Protein AF-A0A3R9E8M7-F1 (afdb_monomer_lite)

InterPro domains:
  IPR000086 NUDIX hydrolase domain [PF00293] (7-50)
  IPR015797 NUDIX hydrolase-like domain superfamily [SSF55811] (5-50)

Organism: NCBI:txid285983

Sequence (56 aa):
MKEWHGAAAVCIDENNKVLMVKGQNSNAWTVPSGGIEEYETPKECCVREVDGRDRV

Foldseek 3Di:
DDDWAKEFDFDADPVRDTDWDQDPPDNDIDGQMDTADPPGDNVNRHVCSVVPPPVD

pLDDT: mean 90.17, std 11.03, range [49.28, 98.31]

Structure (mmCIF, N/CA/C/O backbone):
data_AF-A0A3R9E8M7-F1
#
_entry.id   AF-A0A3R9E8M7-F1
#
loop_
_atom_site.group_PDB
_atom_si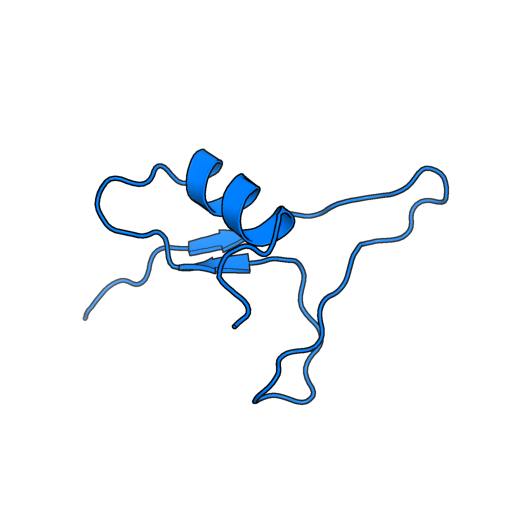te.id
_atom_site.type_symbol
_atom_site.label_atom_id
_atom_site.label_alt_id
_atom_site.label_comp_id
_atom_site.label_asym_id
_atom_site.label_entity_id
_atom_site.label_seq_id
_atom_site.pdbx_PDB_ins_code
_atom_site.Cartn_x
_atom_site.Cartn_y
_atom_site.Cartn_z
_ato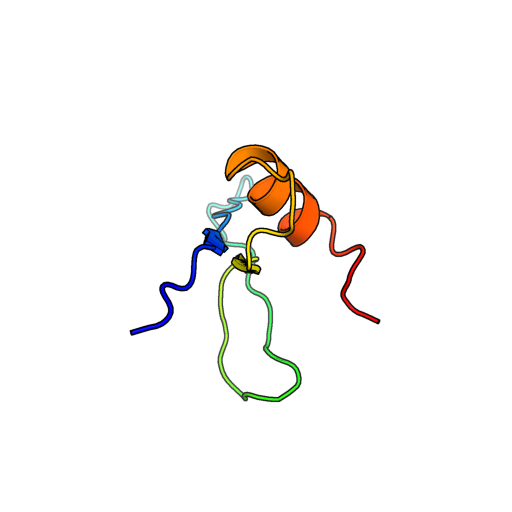m_site.occupancy
_atom_site.B_iso_or_equiv
_atom_site.auth_seq_id
_atom_site.auth_comp_id
_atom_site.auth_asym_id
_atom_site.auth_atom_id
_atom_site.pdbx_PDB_model_num
ATOM 1 N N . MET A 1 1 ? 22.197 6.619 -9.105 1.00 59.62 1 MET A N 1
ATOM 2 C CA . MET A 1 1 ? 21.365 5.904 -8.111 1.00 59.62 1 MET A CA 1
ATOM 3 C C . MET A 1 1 ? 20.125 5.407 -8.826 1.00 59.62 1 MET A C 1
ATOM 5 O O . MET A 1 1 ? 19.640 6.135 -9.679 1.00 59.62 1 MET A O 1
ATOM 9 N N . LYS A 1 2 ? 19.647 4.191 -8.540 1.00 78.38 2 LYS A N 1
ATOM 10 C CA . LYS A 1 2 ? 18.297 3.799 -8.964 1.00 78.38 2 LYS A CA 1
ATOM 11 C C . LYS A 1 2 ? 17.312 4.460 -8.006 1.00 78.38 2 LYS A C 1
ATOM 13 O O . LYS A 1 2 ? 17.447 4.285 -6.798 1.00 78.38 2 LYS A O 1
ATOM 18 N N . GLU A 1 3 ? 16.389 5.239 -8.544 1.00 86.44 3 GLU A N 1
ATOM 19 C CA . GLU A 1 3 ? 15.260 5.763 -7.785 1.00 86.44 3 GLU A CA 1
ATOM 20 C C . GLU A 1 3 ? 14.238 4.643 -7.593 1.00 86.44 3 GLU A C 1
ATOM 22 O O . GLU A 1 3 ? 14.007 3.837 -8.497 1.00 86.44 3 GLU A O 1
ATOM 27 N N . TRP A 1 4 ? 13.662 4.572 -6.398 1.00 92.19 4 TRP A N 1
ATOM 28 C CA . TRP A 1 4 ? 12.549 3.687 -6.093 1.00 92.19 4 TRP A CA 1
ATOM 29 C C . TRP A 1 4 ? 11.311 4.551 -5.895 1.00 92.19 4 TRP A C 1
ATOM 31 O O . TRP A 1 4 ? 11.337 5.498 -5.107 1.00 92.19 4 TRP A O 1
ATOM 41 N N . HIS A 1 5 ? 10.247 4.223 -6.618 1.00 94.69 5 HIS A N 1
ATOM 42 C CA . HIS A 1 5 ? 8.958 4.885 -6.508 1.00 94.69 5 HIS A CA 1
ATOM 43 C C . HIS A 1 5 ? 7.957 3.908 -5.900 1.00 94.69 5 HIS A C 1
ATOM 45 O O . HIS A 1 5 ? 7.897 2.746 -6.301 1.00 94.69 5 HIS A O 1
ATOM 51 N N . GLY A 1 6 ? 7.175 4.385 -4.940 1.00 95.19 6 GLY A N 1
ATOM 52 C CA . GLY A 1 6 ? 6.182 3.590 -4.233 1.00 95.19 6 GLY A CA 1
ATOM 53 C C . GLY A 1 6 ? 4.984 4.429 -3.827 1.00 95.19 6 GLY A C 1
ATOM 54 O O . GLY A 1 6 ? 5.046 5.662 -3.821 1.00 95.19 6 GLY A O 1
ATOM 55 N N . ALA A 1 7 ? 3.905 3.750 -3.465 1.00 96.56 7 ALA A N 1
ATOM 56 C CA . ALA A 1 7 ? 2.717 4.366 -2.895 1.00 96.56 7 ALA A CA 1
ATOM 57 C C . ALA A 1 7 ? 2.351 3.686 -1.573 1.00 96.56 7 ALA A C 1
ATOM 59 O O . ALA A 1 7 ? 2.699 2.531 -1.328 1.00 96.56 7 ALA A O 1
ATOM 60 N N . ALA A 1 8 ? 1.655 4.425 -0.711 1.00 96.50 8 ALA A N 1
ATOM 61 C CA . ALA A 1 8 ? 1.187 3.949 0.582 1.00 96.50 8 ALA A CA 1
ATOM 62 C C . ALA A 1 8 ? -0.237 4.450 0.842 1.00 96.50 8 ALA A C 1
ATOM 64 O O . ALA A 1 8 ? -0.568 5.593 0.515 1.00 96.50 8 ALA A O 1
ATOM 65 N N . ALA A 1 9 ? -1.061 3.605 1.457 1.00 96.62 9 ALA A N 1
ATOM 66 C CA . ALA A 1 9 ? -2.451 3.896 1.778 1.00 96.62 9 ALA A CA 1
ATOM 67 C C . ALA A 1 9 ? -2.658 3.974 3.291 1.00 96.62 9 ALA A C 1
ATOM 69 O O . ALA A 1 9 ? -2.360 3.026 4.007 1.00 96.62 9 ALA A O 1
ATOM 70 N N . VAL A 1 10 ? -3.239 5.067 3.786 1.00 97.44 10 VAL A N 1
ATOM 71 C CA . VAL A 1 10 ? -3.689 5.164 5.182 1.00 97.44 10 VAL A CA 1
ATOM 72 C C . VAL A 1 10 ? -5.196 4.922 5.215 1.00 97.44 10 VAL A C 1
ATOM 74 O O . VAL A 1 10 ? -5.980 5.820 4.916 1.00 97.44 10 VAL A O 1
ATOM 77 N N . CYS A 1 11 ? -5.604 3.698 5.549 1.00 96.62 11 CYS A N 1
ATOM 78 C CA . CYS A 1 11 ? -7.016 3.337 5.688 1.00 96.62 11 CYS A CA 1
ATOM 79 C C . CYS A 1 11 ? -7.448 3.512 7.146 1.00 96.62 11 CYS A C 1
ATOM 81 O O . CYS A 1 11 ? -6.817 2.942 8.038 1.00 96.62 11 CYS A O 1
ATOM 83 N N . ILE A 1 12 ? -8.510 4.287 7.370 1.00 97.88 12 ILE A N 1
ATOM 84 C CA . ILE A 1 12 ? -9.049 4.601 8.697 1.00 97.88 12 ILE A CA 1
ATOM 85 C C . ILE A 1 12 ? -10.485 4.071 8.775 1.00 97.88 12 ILE A C 1
ATOM 87 O O . ILE A 1 12 ? -11.273 4.339 7.867 1.00 97.88 12 ILE A O 1
ATOM 91 N N . ASP A 1 13 ? -10.809 3.310 9.822 1.00 97.50 13 ASP A N 1
ATOM 92 C CA . ASP A 1 13 ? -12.174 2.824 10.081 1.00 97.50 13 ASP A CA 1
ATOM 93 C C . ASP A 1 13 ? -13.037 3.866 10.825 1.00 97.50 13 ASP A C 1
ATOM 95 O O . ASP A 1 13 ? -12.558 4.922 11.246 1.00 97.50 13 ASP A O 1
ATOM 99 N N . GLU A 1 14 ? -14.324 3.575 11.035 1.00 98.06 14 GLU A N 1
ATOM 100 C CA . GLU A 1 14 ? -15.241 4.463 11.766 1.00 98.06 14 GLU A CA 1
ATOM 101 C C . GLU A 1 14 ? -14.861 4.694 13.241 1.00 98.06 14 GLU A C 1
ATOM 103 O O . GLU A 1 14 ? -15.366 5.619 13.879 1.00 98.06 14 GLU A O 1
ATOM 108 N N . ASN A 1 15 ? -13.949 3.884 13.785 1.00 98.31 15 ASN A N 1
ATOM 109 C CA . ASN A 1 15 ? -13.437 3.988 15.147 1.00 98.31 15 ASN A CA 1
ATOM 110 C C . ASN A 1 15 ? -12.083 4.719 15.214 1.00 98.31 15 ASN A C 1
ATOM 112 O O . ASN A 1 15 ? -11.427 4.684 16.257 1.00 98.31 15 ASN A O 1
ATOM 116 N N . ASN A 1 16 ? -11.658 5.380 14.130 1.00 97.88 16 ASN A N 1
ATOM 117 C CA . ASN A 1 16 ? -10.357 6.041 13.988 1.00 97.88 16 ASN A CA 1
ATOM 118 C C . ASN A 1 16 ? -9.146 5.098 14.129 1.00 97.88 16 ASN A C 1
ATOM 120 O O . ASN A 1 16 ? -8.059 5.532 14.523 1.00 97.88 16 ASN A O 1
ATOM 124 N N . LYS A 1 17 ? -9.299 3.807 13.821 1.00 98.25 17 LYS A N 1
ATOM 125 C CA . LYS A 1 17 ? -8.184 2.852 13.794 1.00 98.25 17 LYS A CA 1
ATOM 126 C C . LYS A 1 17 ? -7.557 2.814 12.409 1.00 98.25 17 LYS A C 1
ATOM 128 O O . LYS A 1 17 ? -8.257 2.897 11.405 1.00 98.25 17 LYS A O 1
ATOM 133 N N . VAL A 1 18 ? -6.238 2.641 12.363 1.00 97.69 18 VAL A N 1
ATOM 134 C CA . VAL A 1 18 ? -5.470 2.539 11.115 1.00 97.69 18 VAL A CA 1
ATOM 135 C C . VAL A 1 18 ? -5.245 1.073 10.753 1.00 97.69 18 VAL A C 1
ATOM 137 O O . VAL A 1 18 ? -4.833 0.280 11.603 1.00 97.69 18 VAL A O 1
ATOM 140 N N . LEU A 1 19 ? -5.472 0.718 9.486 1.00 95.81 19 LEU A N 1
ATOM 141 C CA . LEU A 1 19 ? -5.084 -0.587 8.954 1.00 95.81 19 LEU A CA 1
ATOM 142 C C . LEU A 1 19 ? -3.557 -0.703 8.910 1.00 95.81 19 LEU A C 1
ATOM 144 O O . LEU A 1 19 ? -2.885 0.037 8.192 1.00 95.81 19 LEU A O 1
ATOM 148 N N . MET A 1 20 ? -3.026 -1.678 9.642 1.00 95.50 20 MET A N 1
ATOM 149 C CA . MET A 1 20 ? -1.603 -1.994 9.670 1.00 95.50 20 MET A CA 1
ATOM 150 C C . MET A 1 20 ? -1.371 -3.403 9.130 1.00 95.50 20 MET A C 1
ATOM 152 O O . MET A 1 20 ? -2.126 -4.331 9.420 1.00 95.50 20 MET A O 1
ATOM 156 N N . VAL A 1 21 ? -0.282 -3.573 8.392 1.00 92.81 21 VAL A N 1
ATOM 157 C CA . VAL A 1 21 ? 0.221 -4.852 7.899 1.00 92.81 21 VAL A CA 1
ATOM 158 C C . VAL A 1 21 ? 1.562 -5.170 8.531 1.00 92.81 21 VAL A C 1
ATOM 160 O O . VAL A 1 21 ? 2.424 -4.303 8.679 1.00 92.81 21 VAL A O 1
ATOM 163 N N . LYS A 1 22 ? 1.751 -6.439 8.886 1.00 91.25 22 LYS A N 1
ATOM 164 C CA . LYS A 1 22 ? 3.025 -6.946 9.389 1.00 91.25 22 LYS A CA 1
ATOM 165 C C . LYS A 1 22 ? 3.861 -7.442 8.213 1.00 91.25 22 LYS A C 1
ATOM 167 O O . LYS A 1 22 ? 3.389 -8.280 7.446 1.00 91.25 22 LYS A O 1
ATOM 172 N N . GLY A 1 23 ? 5.084 -6.935 8.070 1.00 85.25 23 GLY A N 1
ATOM 173 C CA . GLY A 1 23 ? 5.992 -7.409 7.025 1.00 85.25 23 GLY A CA 1
ATOM 174 C C . GLY A 1 23 ? 6.321 -8.892 7.219 1.00 85.25 23 GLY A C 1
ATOM 175 O O . GLY A 1 23 ? 6.568 -9.333 8.338 1.00 85.25 23 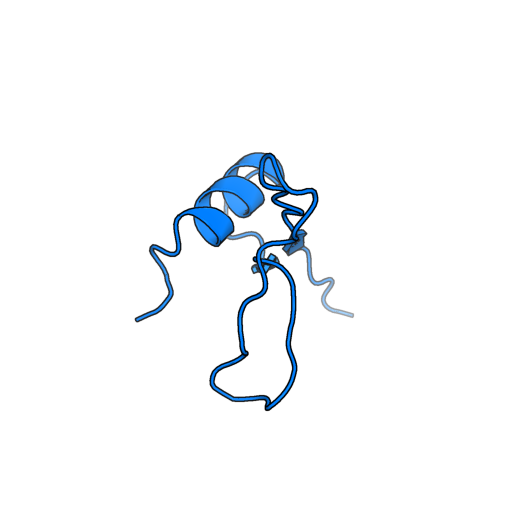GLY A O 1
ATOM 176 N N . GLN A 1 24 ? 6.341 -9.679 6.143 1.00 76.75 24 GLN A N 1
ATOM 177 C CA . GLN A 1 24 ? 6.663 -11.109 6.253 1.00 76.75 24 GLN A CA 1
ATOM 178 C C . GLN A 1 24 ? 8.127 -11.339 6.666 1.00 76.75 24 GLN A C 1
ATOM 180 O O . GLN A 1 24 ? 8.411 -12.182 7.512 1.00 76.75 24 GLN A O 1
ATOM 185 N N . ASN A 1 25 ? 9.046 -10.529 6.129 1.00 80.12 25 ASN A N 1
ATOM 186 C CA . ASN A 1 25 ? 10.492 -10.644 6.367 1.00 80.12 25 ASN A CA 1
ATOM 187 C C . ASN A 1 25 ? 11.029 -9.640 7.400 1.00 80.12 25 ASN A C 1
ATOM 189 O O . ASN A 1 25 ? 12.219 -9.626 7.707 1.00 80.12 25 ASN A O 1
ATOM 193 N N . SER A 1 26 ? 10.160 -8.790 7.944 1.00 78.94 26 SER A N 1
ATOM 194 C CA . SER A 1 26 ? 10.504 -7.813 8.973 1.00 78.94 26 SER A CA 1
ATOM 195 C C . SER A 1 26 ? 9.459 -7.865 10.073 1.00 78.94 26 SER A C 1
ATOM 197 O O . SER A 1 26 ? 8.278 -7.715 9.790 1.00 78.94 26 SER A O 1
ATOM 199 N N . ASN A 1 27 ? 9.860 -7.931 11.341 1.00 84.94 27 ASN A N 1
ATOM 200 C CA . ASN A 1 27 ? 8.922 -7.780 12.465 1.00 84.94 27 ASN A CA 1
ATOM 201 C C . ASN A 1 27 ? 8.337 -6.353 12.605 1.00 84.94 27 ASN A C 1
ATOM 203 O O . ASN A 1 27 ? 7.765 -6.020 13.641 1.00 84.94 27 ASN A O 1
ATOM 207 N N . ALA A 1 28 ? 8.481 -5.513 11.580 1.00 91.69 28 ALA A N 1
ATOM 208 C CA . ALA A 1 28 ? 7.924 -4.178 11.514 1.00 91.69 28 ALA A CA 1
ATOM 209 C C . ALA A 1 28 ? 6.457 -4.202 11.066 1.00 91.69 28 ALA A C 1
ATOM 211 O O . ALA A 1 28 ? 6.030 -5.033 10.258 1.00 91.69 28 ALA A O 1
ATOM 212 N N . TRP A 1 29 ? 5.711 -3.237 11.590 1.00 94.12 29 TRP A N 1
ATOM 213 C CA . TRP A 1 29 ? 4.378 -2.892 11.127 1.00 94.12 29 TRP A CA 1
ATOM 214 C C . TRP A 1 29 ? 4.472 -1.683 10.206 1.00 94.12 29 TRP A C 1
ATOM 216 O O . TRP A 1 29 ? 5.201 -0.736 10.495 1.00 94.12 29 TRP A O 1
ATOM 226 N N . THR A 1 30 ? 3.714 -1.711 9.122 1.00 94.06 30 THR A N 1
ATOM 227 C CA . THR A 1 30 ? 3.582 -0.602 8.176 1.00 94.06 30 THR A CA 1
ATOM 228 C C . THR A 1 30 ? 2.127 -0.471 7.747 1.00 94.06 30 THR A C 1
ATOM 230 O O . THR A 1 30 ? 1.315 -1.355 8.009 1.00 94.06 30 THR A O 1
ATOM 233 N N . VAL A 1 31 ? 1.785 0.628 7.092 1.00 95.50 31 VAL A N 1
ATOM 234 C CA . VAL A 1 31 ? 0.540 0.725 6.326 1.00 95.50 31 VAL A CA 1
ATOM 235 C C . VAL A 1 31 ? 0.665 -0.073 5.017 1.00 95.50 31 VAL A C 1
ATOM 237 O O . VAL A 1 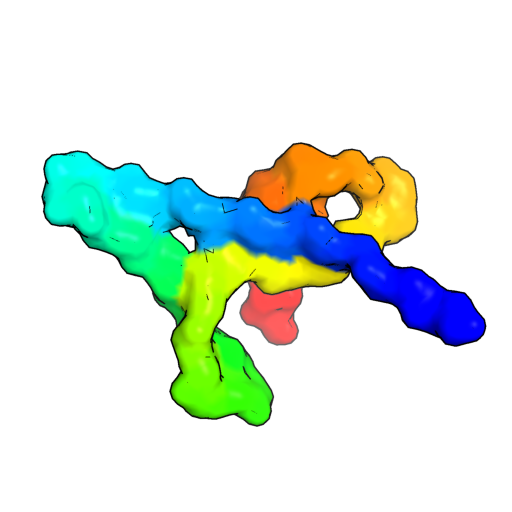31 ? 1.793 -0.362 4.607 1.00 95.50 31 VAL A O 1
ATOM 240 N N . PRO A 1 32 ? -0.441 -0.452 4.346 1.00 95.31 32 PRO A N 1
ATOM 241 C CA . PRO A 1 32 ? -0.379 -1.033 3.007 1.00 95.31 32 PRO A CA 1
ATOM 242 C C . PRO A 1 32 ? 0.439 -0.144 2.072 1.00 95.31 32 PRO A C 1
ATOM 244 O O . PRO A 1 32 ? 0.146 1.042 1.910 1.00 95.31 32 PRO A O 1
ATOM 247 N N . SER A 1 33 ? 1.504 -0.702 1.511 1.00 94.19 33 SER A N 1
ATOM 248 C CA . SER A 1 33 ? 2.461 0.040 0.701 1.00 94.19 33 SER A CA 1
ATOM 249 C C . SER A 1 33 ? 3.301 -0.911 -0.129 1.00 94.19 33 SER A C 1
ATOM 251 O O . SER A 1 33 ? 3.636 -1.993 0.353 1.00 94.19 33 SER A O 1
ATOM 253 N N . GLY A 1 34 ? 3.755 -0.442 -1.284 1.00 93.00 34 GLY A N 1
ATOM 254 C CA . GLY A 1 34 ? 4.651 -1.199 -2.142 1.00 93.00 34 GLY A CA 1
ATOM 255 C C . GLY A 1 34 ? 5.266 -0.348 -3.239 1.00 93.00 34 GLY A C 1
ATOM 256 O O . GLY A 1 34 ? 5.111 0.877 -3.269 1.00 93.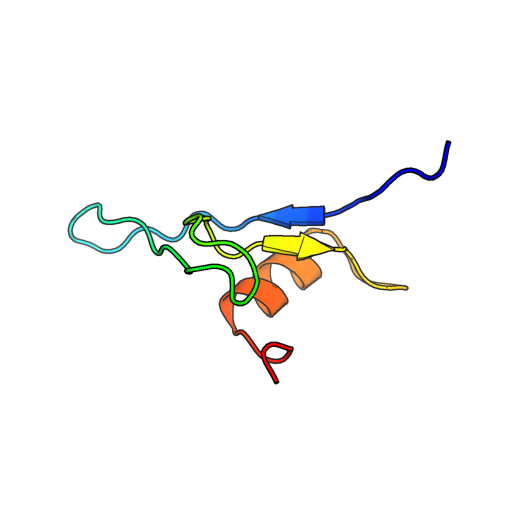00 34 GLY A O 1
ATOM 257 N N . GLY A 1 35 ? 6.033 -1.010 -4.101 1.00 94.50 35 GLY A N 1
ATOM 258 C CA . GLY A 1 35 ? 6.641 -0.379 -5.266 1.00 94.50 35 GLY A CA 1
ATOM 259 C C . GLY A 1 35 ? 5.608 -0.160 -6.363 1.00 94.50 35 GLY A C 1
ATOM 260 O O . GLY A 1 35 ? 4.702 -0.975 -6.533 1.00 94.50 35 GLY A O 1
ATOM 261 N N . ILE A 1 36 ? 5.766 0.932 -7.105 1.00 95.19 36 ILE A N 1
ATOM 262 C CA . ILE A 1 36 ? 5.010 1.164 -8.335 1.00 95.19 36 ILE A CA 1
ATOM 263 C C . ILE A 1 36 ? 5.561 0.229 -9.413 1.00 95.19 36 ILE A C 1
ATOM 265 O O . ILE A 1 36 ? 6.776 0.184 -9.634 1.00 95.19 36 ILE A O 1
ATOM 269 N N . GLU A 1 37 ? 4.672 -0.511 -10.067 1.00 93.62 37 GLU A N 1
ATOM 270 C CA . GLU A 1 37 ? 5.024 -1.411 -11.165 1.00 93.62 37 GLU A CA 1
ATOM 271 C C . GLU A 1 37 ? 5.116 -0.684 -12.517 1.00 93.62 37 GLU A C 1
ATOM 273 O O . GLU A 1 37 ? 4.784 0.496 -12.658 1.00 93.62 37 GLU A O 1
ATOM 278 N N . GLU A 1 38 ? 5.611 -1.380 -13.542 1.00 92.12 38 GLU A N 1
ATOM 279 C CA . GLU A 1 38 ? 5.688 -0.815 -14.889 1.00 92.12 38 GLU A CA 1
ATOM 280 C C . GLU A 1 38 ? 4.279 -0.482 -15.406 1.00 92.12 38 GLU A C 1
ATOM 282 O O . GLU A 1 38 ? 3.365 -1.296 -15.312 1.00 92.12 38 GLU A O 1
ATOM 287 N N . TYR A 1 39 ? 4.114 0.721 -15.966 1.00 93.38 39 TYR A N 1
ATOM 288 C CA . TYR A 1 39 ? 2.835 1.259 -16.461 1.00 93.38 39 TYR A CA 1
ATOM 289 C C . TYR A 1 39 ? 1.771 1.544 -15.394 1.00 93.38 39 TYR A C 1
ATOM 291 O O . TYR A 1 39 ? 0.640 1.876 -15.745 1.00 93.38 39 TYR A O 1
ATOM 299 N N . GLU A 1 40 ? 2.128 1.487 -14.114 1.00 95.06 40 GLU A N 1
ATOM 300 C CA . GLU A 1 40 ? 1.214 1.777 -13.018 1.00 95.06 40 GLU A CA 1
ATOM 301 C C . GLU A 1 40 ? 1.294 3.251 -12.581 1.00 95.06 40 GLU A C 1
ATOM 303 O O . GLU A 1 40 ? 2.372 3.830 -12.418 1.00 95.06 40 GLU A O 1
ATOM 308 N N . THR A 1 41 ? 0.144 3.889 -12.353 1.00 97.00 41 THR A N 1
ATOM 309 C CA . THR A 1 41 ? 0.098 5.195 -11.680 1.00 97.00 41 THR A CA 1
ATOM 310 C C . THR A 1 41 ? 0.244 5.036 -10.161 1.00 97.00 41 THR A C 1
ATOM 312 O O . THR A 1 41 ? -0.183 4.029 -9.595 1.00 97.00 41 THR A O 1
ATOM 315 N N . PRO A 1 42 ? 0.715 6.061 -9.422 1.00 96.94 42 PRO A N 1
ATOM 316 C CA . PRO A 1 42 ? 0.759 5.998 -7.957 1.00 96.94 42 PRO A CA 1
ATOM 317 C C . PRO A 1 42 ? -0.593 5.655 -7.303 1.00 96.94 42 PRO A C 1
ATOM 319 O O . PRO A 1 42 ? -0.636 5.040 -6.239 1.00 96.94 42 PRO A O 1
ATOM 322 N N . LYS A 1 43 ? -1.710 6.040 -7.938 1.00 96.81 43 LYS A N 1
ATOM 323 C CA . LYS A 1 43 ? -3.063 5.727 -7.461 1.00 96.81 43 LYS A CA 1
ATOM 324 C C . LYS A 1 43 ? -3.405 4.247 -7.640 1.00 96.81 43 LYS A C 1
ATOM 326 O O . LYS A 1 43 ? -3.974 3.661 -6.725 1.00 96.81 43 LYS A O 1
ATOM 331 N N . GLU A 1 44 ? -3.090 3.666 -8.793 1.00 96.31 44 GLU A N 1
ATOM 332 C CA . GLU A 1 44 ? -3.319 2.240 -9.059 1.00 96.31 44 GLU A CA 1
ATOM 333 C C . GLU A 1 44 ? -2.481 1.372 -8.117 1.00 96.31 44 GLU A C 1
ATOM 335 O O . GLU A 1 44 ? -3.051 0.498 -7.465 1.00 96.31 44 GLU A O 1
ATOM 340 N N . CYS A 1 45 ? -1.208 1.736 -7.912 1.00 95.94 45 CYS A N 1
ATOM 341 C CA . CYS A 1 45 ? -0.319 1.116 -6.921 1.00 95.94 45 CYS A CA 1
ATOM 342 C C . CYS A 1 45 ? -0.942 1.123 -5.526 1.00 95.94 45 CYS A C 1
ATOM 344 O O . CYS A 1 45 ? -1.076 0.089 -4.875 1.00 95.94 45 CYS A O 1
ATOM 346 N N . CYS A 1 46 ? -1.410 2.293 -5.086 1.00 96.06 46 CYS A N 1
ATOM 347 C CA . CYS A 1 46 ? -2.043 2.457 -3.783 1.00 96.06 46 CYS A CA 1
ATOM 348 C C . CYS A 1 46 ? -3.277 1.548 -3.610 1.00 96.06 46 CYS A C 1
ATOM 350 O O . CYS A 1 46 ? -3.439 0.921 -2.566 1.00 96.06 46 CYS A O 1
ATOM 352 N N . VAL A 1 47 ? -4.130 1.429 -4.635 1.00 95.44 47 VAL A N 1
ATOM 353 C CA . VAL A 1 47 ? -5.320 0.560 -4.595 1.00 95.44 47 VAL A CA 1
ATOM 354 C C . VAL A 1 47 ? -4.937 -0.924 -4.595 1.00 95.44 47 VAL A C 1
ATOM 356 O O . VAL A 1 47 ? -5.510 -1.693 -3.823 1.00 95.44 47 VAL A O 1
ATOM 359 N N . ARG A 1 48 ? -3.963 -1.328 -5.419 1.00 95.00 48 ARG A N 1
ATOM 360 C CA . ARG A 1 48 ? -3.463 -2.710 -5.499 1.00 95.00 48 ARG A CA 1
ATOM 361 C C . ARG A 1 48 ? -2.901 -3.188 -4.159 1.00 95.00 48 ARG A C 1
ATOM 363 O O . ARG A 1 48 ? -3.261 -4.270 -3.697 1.00 95.00 48 ARG A O 1
ATOM 370 N N . GLU A 1 49 ? -2.099 -2.356 -3.497 1.00 94.31 49 GLU A N 1
ATOM 371 C CA . GLU A 1 49 ? -1.489 -2.673 -2.198 1.00 94.31 49 GLU A CA 1
ATOM 372 C C . GLU A 1 49 ? -2.508 -2.810 -1.056 1.00 94.31 49 GLU A C 1
ATOM 374 O O . GLU A 1 49 ? -2.294 -3.585 -0.116 1.00 94.31 49 GLU A O 1
ATOM 379 N N . VAL A 1 50 ? -3.627 -2.080 -1.131 1.00 94.69 50 VAL A N 1
ATOM 380 C CA . VAL A 1 50 ? -4.753 -2.218 -0.190 1.00 94.69 50 VAL A CA 1
ATOM 381 C C . VAL A 1 50 ? -5.519 -3.517 -0.428 1.00 94.69 50 VAL A C 1
ATOM 383 O O . VAL A 1 50 ? -5.853 -4.201 0.537 1.00 94.69 50 VAL A O 1
ATOM 386 N N . ASP A 1 51 ? -5.771 -3.868 -1.690 1.00 92.62 51 ASP A N 1
ATOM 387 C CA . ASP A 1 51 ? -6.483 -5.093 -2.076 1.00 92.62 51 ASP A CA 1
ATOM 388 C C . ASP A 1 51 ? -5.664 -6.359 -1.756 1.00 92.62 51 ASP A C 1
ATOM 390 O O . ASP A 1 51 ? -6.206 -7.405 -1.406 1.00 92.62 51 ASP A O 1
ATOM 394 N N . GLY A 1 52 ? -4.329 -6.252 -1.801 1.00 81.12 52 GLY A N 1
ATOM 395 C CA . GLY A 1 52 ? -3.411 -7.298 -1.345 1.00 81.12 52 GLY A CA 1
ATOM 396 C C . GLY A 1 52 ? -3.225 -8.457 -2.326 1.00 81.12 52 GLY A C 1
ATOM 397 O O . GLY A 1 52 ? -2.791 -9.531 -1.908 1.00 81.12 52 GLY A O 1
ATOM 398 N N . ARG A 1 53 ? -3.525 -8.248 -3.617 1.00 66.19 53 ARG A N 1
ATOM 399 C CA . ARG A 1 53 ? -3.431 -9.264 -4.685 1.00 66.19 53 ARG A CA 1
ATOM 400 C C . ARG A 1 53 ? -2.028 -9.849 -4.897 1.00 66.19 53 ARG A C 1
ATOM 402 O O . ARG A 1 53 ? -1.934 -10.969 -5.387 1.00 66.19 53 ARG A O 1
ATOM 409 N N . ASP A 1 54 ? -0.979 -9.156 -4.459 1.00 63.34 54 ASP A N 1
ATOM 410 C CA . ASP A 1 54 ? 0.416 -9.566 -4.688 1.00 63.34 54 ASP A CA 1
ATOM 411 C C . ASP A 1 54 ? 1.075 -10.236 -3.471 1.00 63.34 54 ASP A C 1
ATOM 413 O O . ASP A 1 54 ? 2.280 -10.472 -3.460 1.00 63.34 54 ASP A O 1
ATOM 417 N N . ARG A 1 55 ? 0.311 -10.544 -2.413 1.00 59.78 55 ARG A N 1
ATOM 418 C CA . ARG A 1 55 ? 0.852 -11.096 -1.153 1.00 59.78 55 ARG A CA 1
ATOM 419 C C . ARG A 1 55 ? 0.938 -12.628 -1.121 1.00 59.78 55 ARG A C 1
ATOM 421 O O . ARG A 1 55 ? 0.615 -13.223 -0.090 1.00 59.78 55 ARG A O 1
ATOM 428 N N . VAL A 1 56 ? 1.339 -13.248 -2.233 1.00 49.28 56 VAL A N 1
ATOM 429 C CA . VAL A 1 56 ? 1.559 -14.706 -2.331 1.00 49.28 56 VAL A CA 1
ATOM 430 C C . VAL A 1 56 ? 2.913 -15.099 -1.751 1.00 49.28 56 VAL A C 1
ATOM 432 O O . VAL A 1 56 ? 3.908 -14.415 -2.073 1.00 49.28 56 VAL A O 1
#

Radius of gyration: 12.29 Å; chains: 1; bounding box: 37×21×32 Å

Secondary structure (DSSP, 8-state):
-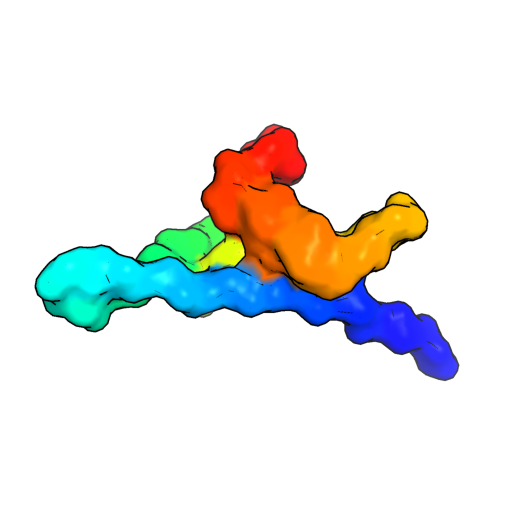----EEE---B-TTSPBP-EE-SSSS-EE-SEEEPPTT--HHHHHHHHHHTTT--